Protein AF-A0A820J483-F1 (afdb_monomer)

Nearest PDB structures (foldseek):
  2rpr-assembly1_A  TM=7.570E-01  e=5.785E-04  Homo sapiens
  7b5h-assembly1_AJ  TM=1.946E-01  e=1.634E+00  Nostoc sp. PCC 7120 = FACHB-418
  3rbv-assembly1_A  TM=2.705E-01  e=2.724E+00  Actinomadura kijaniata
  7aef-assembly1_q  TM=1.538E-01  e=2.573E+00  Algoriphagus machipongonensis

Solvent-accessible surface area (backbone atoms only — not comparable to full-atom values): 9122 Å² total; per-residue (Å²): 136,84,74,84,78,79,80,74,64,75,46,84,49,62,44,99,83,69,43,66,29,39,35,46,82,43,30,53,26,29,79,69,49,79,52,96,63,32,38,35,26,30,39,67,46,29,82,83,46,68,35,65,24,32,38,37,38,38,72,92,44,93,59,69,47,78,41,74,55,72,82,65,56,81,66,55,60,68,48,58,62,54,49,52,50,54,51,50,54,51,53,54,55,54,53,66,68,72,55,93,74,82,85,82,81,64,88,76,86,71,88,75,79,87,82,84,88,79,92,76,83,90,69,89,73,84,87,80,91,87,82,88,74,82,78,81,83,88,126

Secondary structure (DSSP, 8-state):
---------EEEEE-TTS-EEEEETTEEEEEEEE-SSEEEEEETTTTTS----EEEEESSS--EEEES---SS---STHHHHHHHHHHHHHHHHHHHS-----------------------------------------

Sequence (139 aa):
MTSPTVILSVTLSKTSKNAPLLIYNGYSYTIDRRSETKISWKCKYSRKYFCHARLHKKLNYEFIKTVGEHENHIGNSRCEAIRKYYEQLKQKSEQNQTNPHSNSCGPTNMRWTFIVSIKFVFSFPCIIRNCEYLLLDYC

Structure (mmCIF, N/CA/C/O backbone):
data_AF-A0A820J483-F1
#
_entry.id   AF-A0A820J483-F1
#
loop_
_atom_site.group_PDB
_atom_site.id
_atom_site.type_symbol
_atom_site.label_atom_id
_atom_site.label_alt_id
_atom_site.label_comp_id
_atom_site.label_asym_id
_atom_site.label_entity_id
_atom_site.label_seq_id
_atom_site.pdbx_PDB_ins_code
_atom_site.Cartn_x
_atom_site.Cartn_y
_atom_site.Cartn_z
_atom_site.occupancy
_atom_site.B_iso_or_equiv
_atom_site.auth_seq_id
_atom_site.auth_comp_id
_atom_site.auth_asym_id
_atom_site.auth_atom_id
_atom_site.pdbx_PDB_model_num
ATOM 1 N N . MET A 1 1 ? -3.779 -34.320 -6.465 1.00 39.28 1 MET A N 1
ATOM 2 C CA . MET A 1 1 ? -2.608 -33.659 -5.848 1.00 39.28 1 MET A CA 1
ATOM 3 C C . MET A 1 1 ? -2.927 -32.180 -5.688 1.00 39.28 1 MET A C 1
ATOM 5 O O . MET A 1 1 ? -2.776 -31.418 -6.632 1.00 39.28 1 MET A O 1
ATOM 9 N N . THR A 1 2 ? -3.489 -31.781 -4.548 1.00 53.28 2 THR A N 1
ATOM 10 C CA . THR A 1 2 ? -3.813 -30.376 -4.266 1.00 53.28 2 THR A CA 1
ATOM 11 C C . THR A 1 2 ? -2.537 -29.663 -3.833 1.00 53.28 2 THR A C 1
ATOM 13 O O . THR A 1 2 ? -2.002 -29.956 -2.766 1.00 53.28 2 THR A O 1
ATOM 16 N N . SER A 1 3 ? -2.022 -28.782 -4.692 1.00 38.31 3 SER A N 1
ATOM 17 C CA . SER A 1 3 ? -0.880 -27.911 -4.390 1.00 38.31 3 SER A CA 1
ATOM 18 C C . SER A 1 3 ? -1.123 -27.164 -3.069 1.00 38.31 3 SER A C 1
ATOM 20 O O . SER A 1 3 ? -2.249 -26.694 -2.860 1.00 38.31 3 SER A O 1
ATOM 22 N N . PRO A 1 4 ? -0.133 -27.054 -2.161 1.00 54.09 4 PRO A N 1
ATOM 23 C CA . PRO A 1 4 ? -0.303 -26.300 -0.928 1.00 54.09 4 PRO A CA 1
ATOM 24 C C . PRO A 1 4 ? -0.650 -24.856 -1.291 1.00 54.09 4 PRO A C 1
ATOM 26 O O . PRO A 1 4 ? 0.146 -24.129 -1.883 1.00 54.09 4 PRO A O 1
ATOM 29 N N . THR A 1 5 ? -1.875 -24.449 -0.962 1.00 58.59 5 THR A N 1
ATOM 30 C CA . THR A 1 5 ? -2.302 -23.060 -1.109 1.00 58.59 5 THR A CA 1
ATOM 31 C C . THR A 1 5 ? -1.471 -22.250 -0.128 1.00 58.59 5 THR A C 1
ATOM 33 O O . THR A 1 5 ? -1.687 -22.319 1.079 1.00 58.59 5 THR A O 1
ATOM 36 N N . VAL A 1 6 ? -0.469 -21.534 -0.635 1.00 59.91 6 VAL A N 1
ATOM 37 C CA . VAL A 1 6 ? 0.328 -20.612 0.173 1.00 59.91 6 VAL A CA 1
ATOM 38 C C . VAL A 1 6 ? -0.632 -19.553 0.707 1.00 59.91 6 VAL A C 1
ATOM 40 O O . VAL A 1 6 ? -1.139 -18.724 -0.049 1.00 59.91 6 VAL A O 1
ATOM 43 N N . ILE A 1 7 ? -0.928 -19.609 2.005 1.00 61.12 7 ILE A N 1
ATOM 44 C CA . ILE A 1 7 ? -1.773 -18.617 2.668 1.00 61.12 7 ILE A CA 1
ATOM 45 C C . ILE A 1 7 ? -0.969 -17.318 2.720 1.00 61.12 7 ILE A C 1
ATOM 47 O O . ILE A 1 7 ? -0.072 -17.146 3.546 1.00 61.12 7 ILE A O 1
ATOM 51 N N . LEU A 1 8 ? -1.261 -16.409 1.793 1.00 72.81 8 LEU A N 1
ATOM 52 C CA . LEU A 1 8 ? -0.670 -15.078 1.775 1.00 72.81 8 LEU A CA 1
ATOM 53 C C . LEU A 1 8 ? -1.300 -14.253 2.900 1.00 72.81 8 LEU A C 1
ATOM 55 O O . LEU A 1 8 ? -2.471 -13.880 2.829 1.00 72.81 8 LEU A O 1
ATOM 59 N N . SER A 1 9 ? -0.522 -13.976 3.946 1.00 77.62 9 SER A N 1
ATOM 60 C CA . SER A 1 9 ? -0.978 -13.189 5.088 1.00 77.62 9 SER A CA 1
ATOM 61 C C . SER A 1 9 ? -1.064 -11.699 4.749 1.00 77.62 9 SER A C 1
ATOM 63 O O . SER A 1 9 ? -0.252 -11.134 4.008 1.00 77.62 9 SER A O 1
ATOM 65 N N . VAL A 1 10 ? -2.098 -11.062 5.293 1.00 85.69 10 VAL A N 1
ATOM 66 C CA . VAL A 1 10 ? -2.403 -9.645 5.099 1.00 85.69 10 VAL A CA 1
ATOM 67 C C . VAL A 1 10 ? -2.217 -8.944 6.432 1.00 85.69 10 VAL A C 1
ATOM 69 O O . VAL A 1 10 ? -2.927 -9.245 7.388 1.00 85.69 10 VAL A O 1
ATOM 72 N N . THR A 1 11 ? -1.313 -7.970 6.489 1.00 87.19 11 THR A N 1
ATOM 73 C CA . THR A 1 11 ? -1.053 -7.212 7.719 1.00 87.19 11 THR A CA 1
ATOM 74 C C . THR A 1 11 ? -1.418 -5.749 7.517 1.00 87.19 11 THR A C 1
ATOM 76 O O . THR A 1 11 ? -0.957 -5.100 6.579 1.00 87.19 11 THR A O 1
ATOM 79 N N . LEU A 1 12 ? -2.246 -5.208 8.410 1.00 87.62 12 LEU A N 1
ATOM 80 C CA . LEU A 1 12 ? -2.547 -3.779 8.465 1.00 87.62 12 LEU A CA 1
ATOM 81 C C . LEU A 1 12 ? -1.568 -3.092 9.421 1.00 87.62 12 LEU A C 1
ATOM 83 O O . LEU A 1 12 ? -1.456 -3.457 10.586 1.00 87.62 12 LEU A O 1
ATOM 87 N N . SER A 1 13 ? -0.868 -2.085 8.913 1.00 87.50 13 SER A N 1
ATOM 88 C CA . SER A 1 13 ? 0.124 -1.278 9.621 1.00 87.50 13 SER A CA 1
ATOM 89 C C . SER A 1 13 ? -0.204 0.212 9.444 1.00 87.50 13 SER A C 1
ATOM 91 O O . SER A 1 13 ? -1.151 0.600 8.748 1.00 87.50 13 SER A O 1
ATOM 93 N N . LYS A 1 14 ? 0.572 1.081 10.088 1.00 88.62 14 LYS A N 1
ATOM 94 C CA . LYS A 1 14 ? 0.489 2.536 9.930 1.00 88.62 14 LYS A CA 1
ATOM 95 C C . LYS A 1 14 ? 1.877 3.087 9.631 1.00 88.62 14 LYS A C 1
ATOM 97 O O . LYS A 1 14 ? 2.885 2.615 10.146 1.00 88.62 14 LYS A O 1
ATOM 102 N N . THR A 1 15 ? 1.934 4.101 8.779 1.00 83.88 15 THR A N 1
ATOM 103 C CA . THR A 1 15 ? 3.165 4.875 8.559 1.00 83.88 15 THR A CA 1
ATOM 104 C C . THR A 1 15 ? 3.472 5.761 9.770 1.00 83.88 15 THR A C 1
ATOM 106 O O . THR A 1 15 ? 2.594 6.005 10.593 1.00 83.88 15 THR A O 1
ATOM 109 N N . SER A 1 16 ? 4.682 6.326 9.847 1.00 81.44 16 SER A N 1
ATOM 110 C CA . SER A 1 16 ? 5.048 7.304 10.890 1.00 81.44 16 SER A CA 1
ATOM 111 C C . SER A 1 16 ? 4.148 8.543 10.927 1.00 81.44 16 SER A C 1
ATOM 113 O O . SER A 1 16 ? 4.032 9.187 11.960 1.00 81.44 16 SER A O 1
ATOM 115 N N . LYS A 1 17 ? 3.476 8.866 9.814 1.00 85.75 17 LYS A N 1
ATOM 116 C CA . LYS A 1 17 ? 2.486 9.950 9.722 1.00 85.75 17 LYS A CA 1
ATOM 117 C C . LYS A 1 17 ? 1.059 9.479 10.038 1.00 85.75 17 LYS A C 1
ATOM 119 O O . LYS A 1 17 ? 0.103 10.098 9.587 1.00 85.75 17 LYS A O 1
ATOM 124 N N . ASN A 1 18 ? 0.901 8.336 10.711 1.00 86.75 18 ASN A N 1
ATOM 125 C CA . ASN A 1 18 ? -0.378 7.674 11.004 1.00 86.75 18 ASN A CA 1
ATOM 126 C C . ASN A 1 18 ? -1.253 7.336 9.782 1.00 86.75 18 ASN A C 1
ATOM 128 O O . ASN A 1 18 ? -2.410 6.945 9.934 1.00 86.75 18 ASN A O 1
ATOM 132 N N . ALA A 1 19 ? -0.710 7.414 8.564 1.00 88.81 19 ALA A N 1
ATOM 133 C CA . ALA A 1 19 ? -1.440 7.018 7.366 1.00 88.81 19 ALA A CA 1
ATOM 134 C C . ALA A 1 19 ? -1.542 5.481 7.278 1.00 88.81 19 ALA A C 1
ATOM 136 O O . ALA A 1 19 ? -0.554 4.802 7.583 1.00 88.81 19 ALA A O 1
ATOM 137 N N . PRO A 1 20 ? -2.687 4.927 6.838 1.00 91.19 20 PRO A N 1
ATOM 138 C CA . PRO A 1 20 ? -2.902 3.485 6.744 1.00 91.19 20 PRO A CA 1
ATOM 139 C C . PRO A 1 20 ? -1.961 2.832 5.725 1.00 91.19 20 PRO A C 1
ATOM 141 O O . PRO A 1 20 ? -1.778 3.340 4.614 1.00 91.19 20 PRO A O 1
ATOM 144 N N . LEU A 1 21 ? -1.401 1.686 6.104 1.00 91.44 21 LEU A N 1
ATOM 145 C CA . LEU A 1 21 ? -0.469 0.896 5.307 1.00 91.44 21 LEU A CA 1
ATOM 146 C C . LEU A 1 21 ? -0.940 -0.561 5.275 1.00 91.44 21 LEU A C 1
ATOM 148 O O . LEU A 1 21 ? -1.241 -1.142 6.312 1.00 91.44 21 LEU A O 1
ATOM 152 N N . LEU A 1 22 ? -0.996 -1.158 4.091 1.00 90.38 22 LEU A N 1
ATOM 153 C CA . LEU A 1 22 ? -1.332 -2.569 3.915 1.00 90.38 22 LEU A CA 1
ATOM 154 C C . LEU A 1 22 ? -0.083 -3.325 3.473 1.00 90.38 22 LEU A C 1
ATOM 156 O O . LEU A 1 22 ? 0.566 -2.916 2.513 1.00 90.38 22 LEU A O 1
ATOM 160 N N . ILE A 1 23 ? 0.247 -4.418 4.147 1.00 88.81 23 ILE A N 1
ATOM 161 C CA . ILE A 1 23 ? 1.345 -5.306 3.776 1.00 88.81 23 ILE A CA 1
ATOM 162 C C . ILE A 1 23 ? 0.741 -6.592 3.229 1.00 88.81 23 ILE A C 1
ATOM 164 O O . ILE A 1 23 ? -0.050 -7.247 3.907 1.00 88.81 23 ILE A O 1
ATOM 168 N N . TYR A 1 24 ? 1.110 -6.934 2.000 1.00 87.38 24 TYR A N 1
ATOM 169 C CA . TYR A 1 24 ? 0.656 -8.144 1.329 1.00 87.38 24 TYR A CA 1
ATOM 170 C C . TYR A 1 24 ? 1.770 -8.691 0.444 1.00 87.38 24 TYR A C 1
ATOM 172 O O . TYR A 1 24 ? 2.385 -7.937 -0.313 1.00 87.38 24 TYR A O 1
ATOM 180 N N . ASN A 1 25 ? 2.045 -9.992 0.558 1.00 85.12 25 ASN A N 1
ATOM 181 C CA . ASN A 1 25 ? 3.093 -10.681 -0.200 1.00 85.12 25 ASN A CA 1
ATOM 182 C C . ASN A 1 25 ? 4.480 -9.994 -0.120 1.00 85.12 25 ASN A C 1
ATOM 184 O O . ASN A 1 25 ? 5.200 -9.890 -1.105 1.00 85.12 25 ASN A O 1
ATOM 188 N N . GLY A 1 26 ? 4.831 -9.429 1.041 1.00 84.06 26 GLY A N 1
ATOM 189 C CA . GLY A 1 26 ? 6.102 -8.713 1.233 1.00 84.06 26 GLY A CA 1
ATOM 190 C C . GLY A 1 26 ? 6.161 -7.295 0.645 1.00 84.06 26 GLY A C 1
ATOM 191 O O . GLY A 1 26 ? 7.182 -6.620 0.776 1.00 84.06 26 GLY A O 1
ATOM 192 N N . TYR A 1 27 ? 5.077 -6.800 0.049 1.00 88.44 27 TYR A N 1
ATOM 193 C CA . TYR A 1 27 ? 4.980 -5.447 -0.494 1.00 88.44 27 TYR A CA 1
ATOM 194 C C . TYR A 1 27 ? 4.096 -4.563 0.379 1.00 88.44 27 TYR A C 1
ATOM 196 O O . TYR A 1 27 ? 3.099 -5.012 0.943 1.00 88.44 27 TYR A O 1
ATOM 204 N N . SER A 1 28 ? 4.450 -3.281 0.472 1.00 89.69 28 SER A N 1
ATOM 205 C CA . SER A 1 28 ? 3.649 -2.287 1.185 1.00 89.69 28 SER A CA 1
ATOM 206 C C . SER A 1 28 ? 2.828 -1.443 0.217 1.00 89.69 28 SER A C 1
ATOM 208 O O . SER A 1 28 ? 3.345 -0.905 -0.768 1.00 89.69 28 SER A O 1
ATOM 210 N N . TYR A 1 29 ? 1.563 -1.247 0.559 1.00 91.81 29 TYR A N 1
ATOM 211 C CA . TYR A 1 29 ? 0.596 -0.495 -0.217 1.00 91.81 29 TYR A CA 1
ATOM 212 C C . TYR A 1 29 ? -0.020 0.626 0.619 1.00 91.81 29 TYR A C 1
ATOM 214 O O . TYR A 1 29 ? -0.258 0.479 1.817 1.00 91.81 29 TYR A O 1
ATOM 222 N N . THR A 1 30 ? -0.303 1.752 -0.025 1.00 93.25 30 THR A N 1
ATOM 223 C CA . THR A 1 30 ? -1.022 2.894 0.545 1.00 93.25 30 THR A CA 1
ATOM 224 C C . THR A 1 30 ? -2.365 3.061 -0.151 1.00 93.25 30 THR A C 1
ATOM 226 O O . THR A 1 30 ? -2.571 2.568 -1.259 1.00 93.25 30 THR A O 1
ATOM 229 N N . ILE A 1 31 ? -3.312 3.734 0.498 1.00 94.38 31 ILE A N 1
ATOM 230 C CA . ILE A 1 31 ? -4.641 3.942 -0.083 1.00 94.38 31 ILE A CA 1
ATOM 231 C C . ILE A 1 31 ? -4.531 4.868 -1.293 1.00 94.38 31 ILE A C 1
ATOM 233 O O . ILE A 1 31 ? -3.916 5.933 -1.224 1.00 94.38 31 ILE A O 1
ATOM 237 N N . ASP 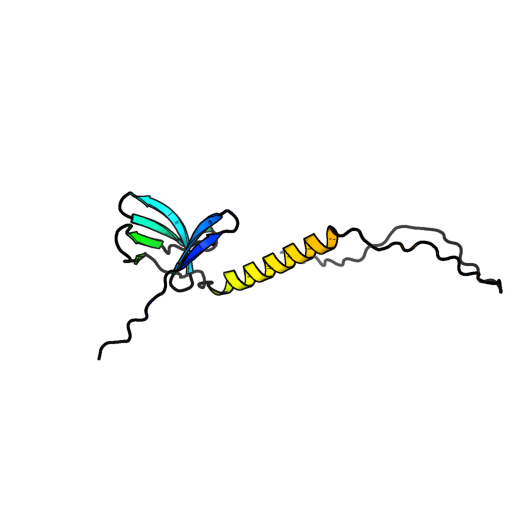A 1 32 ? -5.135 4.446 -2.398 1.00 94.38 32 ASP A N 1
ATOM 238 C CA . ASP A 1 32 ? -5.276 5.259 -3.599 1.00 94.38 32 ASP A CA 1
ATOM 239 C C . ASP A 1 32 ? -6.675 5.862 -3.685 1.00 94.38 32 ASP A C 1
ATOM 241 O O . ASP A 1 32 ? -6.826 7.077 -3.773 1.00 94.38 32 ASP A O 1
ATOM 245 N N . ARG A 1 33 ? -7.707 5.013 -3.609 1.00 93.12 33 ARG A N 1
ATOM 246 C CA . ARG A 1 33 ? -9.116 5.424 -3.666 1.00 93.12 33 ARG A CA 1
ATOM 247 C C . ARG A 1 33 ? -9.951 4.576 -2.718 1.00 93.12 33 ARG A C 1
ATOM 249 O O . ARG A 1 33 ? -9.718 3.373 -2.591 1.00 93.12 33 ARG A O 1
ATOM 256 N N . ARG A 1 34 ? -10.944 5.190 -2.082 1.00 93.50 34 ARG A N 1
ATOM 257 C CA . ARG A 1 34 ? -11.976 4.489 -1.312 1.00 93.50 34 ARG A CA 1
ATOM 258 C C . ARG A 1 34 ? -13.297 4.610 -2.056 1.00 93.50 34 ARG A C 1
ATOM 260 O O . ARG A 1 34 ? -13.679 5.705 -2.449 1.00 93.50 34 ARG A O 1
ATOM 267 N N . SER A 1 35 ? -13.955 3.482 -2.250 1.00 91.00 35 SER A N 1
ATOM 268 C CA . SER A 1 35 ? -15.333 3.392 -2.712 1.00 91.00 35 SER A CA 1
ATOM 269 C C . SER A 1 35 ? -16.150 2.713 -1.617 1.00 91.00 35 SER A C 1
ATOM 271 O O . SER A 1 35 ? -15.585 2.069 -0.735 1.00 91.00 35 SER A O 1
ATOM 273 N N . GLU A 1 36 ? -17.471 2.813 -1.697 1.00 89.62 36 GLU A N 1
ATOM 274 C CA . GLU A 1 36 ? -18.381 2.201 -0.722 1.00 89.62 36 GLU A CA 1
ATOM 275 C C . GLU A 1 36 ? -18.208 0.674 -0.635 1.00 89.62 36 GLU A C 1
ATOM 277 O O . GLU A 1 36 ? -18.244 0.084 0.438 1.00 89.62 36 GLU A O 1
ATOM 282 N N . THR A 1 37 ? -17.906 0.032 -1.766 1.00 89.94 37 THR A N 1
ATOM 283 C CA . THR A 1 37 ? -17.806 -1.433 -1.869 1.00 89.94 37 THR A CA 1
ATOM 284 C C . THR A 1 37 ? -16.379 -1.979 -1.771 1.00 89.94 37 THR A C 1
ATOM 286 O O . THR A 1 37 ? -16.172 -3.168 -1.497 1.00 89.94 37 THR A O 1
ATOM 289 N N . LYS A 1 38 ? -15.362 -1.146 -2.028 1.00 91.94 38 LYS A N 1
ATOM 290 C CA . LYS A 1 38 ? -13.959 -1.578 -2.104 1.00 91.94 38 LYS A CA 1
ATOM 291 C C . LYS A 1 38 ? -12.979 -0.449 -1.816 1.00 91.94 38 LYS A C 1
ATOM 293 O O . LYS A 1 38 ? -13.217 0.711 -2.140 1.00 91.94 38 LYS A O 1
ATOM 298 N N . ILE A 1 39 ? -11.809 -0.820 -1.311 1.00 93.69 39 ILE A N 1
ATOM 299 C CA . ILE A 1 39 ? -10.662 0.074 -1.167 1.00 93.69 39 ILE A CA 1
ATOM 300 C C . ILE A 1 39 ? -9.605 -0.329 -2.192 1.00 93.69 39 ILE A C 1
ATOM 302 O O . ILE A 1 39 ? -9.171 -1.483 -2.244 1.00 93.69 39 ILE A O 1
ATOM 306 N N . SER A 1 40 ? -9.198 0.637 -3.011 1.00 94.44 40 SER A N 1
ATOM 307 C CA . SER A 1 40 ? -8.087 0.513 -3.945 1.00 94.44 40 SER A CA 1
ATOM 308 C C . SER A 1 40 ? -6.806 0.998 -3.284 1.00 94.44 40 SER A C 1
ATOM 310 O O . SER A 1 40 ? -6.720 2.137 -2.819 1.00 94.44 40 SER A O 1
ATOM 312 N N . TRP A 1 41 ? -5.806 0.134 -3.275 1.00 94.69 41 TRP A N 1
ATOM 313 C CA . TRP A 1 41 ? -4.486 0.364 -2.726 1.00 94.69 41 TRP A CA 1
ATOM 314 C C . TRP A 1 41 ? -3.466 0.401 -3.861 1.00 94.69 41 TRP A C 1
ATOM 316 O O . TRP A 1 41 ? -3.533 -0.383 -4.808 1.00 94.69 41 TRP A O 1
ATOM 326 N N . LYS A 1 42 ? -2.500 1.305 -3.760 1.00 94.62 42 LYS A N 1
ATOM 327 C CA . LYS A 1 42 ? -1.362 1.407 -4.672 1.00 94.62 42 LYS A CA 1
ATOM 328 C C . LYS A 1 42 ? -0.078 1.036 -3.976 1.00 94.62 42 LYS A C 1
ATOM 330 O O . LYS A 1 42 ? 0.066 1.278 -2.780 1.00 94.62 42 LYS A O 1
ATOM 335 N N . CYS A 1 43 ? 0.877 0.494 -4.722 1.00 93.19 43 CYS A N 1
ATOM 336 C CA . CYS A 1 43 ? 2.202 0.274 -4.171 1.00 93.19 43 CYS A CA 1
ATOM 337 C C . CYS A 1 43 ? 2.780 1.587 -3.613 1.00 93.19 43 CYS A C 1
ATOM 339 O O . CYS A 1 43 ? 2.726 2.636 -4.266 1.00 93.19 43 CYS A O 1
ATOM 341 N N . LYS A 1 44 ? 3.392 1.523 -2.424 1.00 90.44 44 LYS A N 1
ATOM 342 C CA . LYS A 1 44 ? 4.105 2.652 -1.800 1.00 90.44 44 LYS A CA 1
ATOM 343 C C . LYS A 1 44 ? 5.161 3.258 -2.734 1.00 90.44 44 LYS A C 1
ATOM 345 O O . LYS A 1 44 ? 5.420 4.458 -2.690 1.00 90.44 44 LYS A O 1
ATOM 350 N N . TYR A 1 45 ? 5.740 2.429 -3.594 1.00 90.44 45 TYR A N 1
ATOM 351 C CA . TYR A 1 45 ? 6.797 2.774 -4.536 1.00 90.44 45 TYR A CA 1
ATOM 352 C C . TYR A 1 45 ? 6.294 3.242 -5.906 1.00 90.44 45 TYR A C 1
ATOM 354 O O . TYR A 1 45 ? 7.109 3.522 -6.781 1.00 90.44 45 TYR A O 1
ATOM 362 N N . SER A 1 46 ? 4.979 3.421 -6.082 1.00 91.06 46 SER A N 1
ATOM 363 C CA . SER A 1 46 ? 4.381 3.798 -7.370 1.00 91.06 46 SER A CA 1
ATOM 364 C C . SER A 1 46 ? 4.953 5.088 -7.968 1.00 91.06 46 SER A C 1
ATOM 366 O O . SER A 1 46 ? 5.098 5.168 -9.177 1.00 91.06 46 SER A O 1
ATOM 368 N N . ARG A 1 47 ? 5.331 6.075 -7.142 1.00 89.38 47 ARG A N 1
ATOM 369 C CA . ARG A 1 47 ? 5.963 7.320 -7.625 1.00 89.38 47 ARG A CA 1
ATOM 370 C C . ARG A 1 47 ? 7.481 7.232 -7.773 1.00 89.38 47 ARG A C 1
ATOM 372 O O . ARG A 1 47 ? 8.034 7.897 -8.630 1.00 89.38 47 ARG A O 1
ATOM 379 N N . LYS A 1 48 ? 8.152 6.464 -6.908 1.00 87.62 48 LYS A N 1
ATOM 380 C CA . LYS A 1 48 ? 9.623 6.416 -6.850 1.00 87.62 48 LYS A CA 1
ATOM 381 C C . LYS A 1 48 ? 10.215 5.477 -7.905 1.00 87.62 48 LYS A C 1
ATOM 383 O O . LYS A 1 48 ? 11.269 5.771 -8.442 1.00 87.62 48 LYS A O 1
ATOM 388 N N . TYR A 1 49 ? 9.537 4.363 -8.169 1.00 88.94 49 TYR A N 1
ATOM 389 C CA . TYR A 1 49 ? 9.986 3.308 -9.084 1.00 88.94 49 TYR A CA 1
ATOM 390 C C . TYR A 1 49 ? 8.981 3.066 -10.218 1.00 88.94 49 TYR A C 1
ATOM 392 O O . TYR A 1 49 ? 8.966 1.990 -10.803 1.00 88.94 49 TYR A O 1
ATOM 400 N N . PHE A 1 50 ? 8.070 4.019 -10.461 1.00 89.75 50 PHE A N 1
ATOM 401 C CA . PHE A 1 50 ? 7.004 3.902 -11.466 1.00 89.75 50 PHE A CA 1
ATOM 402 C C . PHE A 1 50 ? 6.219 2.582 -11.383 1.00 89.75 50 PHE A C 1
ATOM 404 O O . PHE A 1 50 ? 5.763 2.035 -12.376 1.00 89.75 50 PHE A O 1
ATOM 411 N N . CYS A 1 51 ? 6.060 2.037 -10.173 1.00 91.19 51 CYS A N 1
ATOM 412 C CA . CYS A 1 51 ? 5.387 0.758 -10.002 1.00 91.19 51 CYS A CA 1
ATOM 413 C C . CYS A 1 51 ? 3.876 0.888 -10.239 1.00 91.19 51 CYS A C 1
ATOM 415 O O . CYS A 1 51 ? 3.184 1.696 -9.594 1.00 91.19 51 CYS A O 1
ATOM 417 N N . HIS A 1 52 ? 3.360 0.030 -11.116 1.00 91.81 52 HIS A N 1
ATOM 418 C CA . HIS A 1 52 ? 1.949 -0.024 -11.485 1.00 91.81 52 HIS A CA 1
ATOM 419 C C . HIS A 1 52 ? 1.134 -1.024 -10.661 1.00 91.81 52 HIS A C 1
ATOM 421 O O . HIS A 1 52 ? -0.087 -1.029 -10.782 1.00 91.81 52 HIS A O 1
ATOM 427 N N . ALA A 1 53 ? 1.761 -1.789 -9.762 1.00 93.44 53 ALA A N 1
ATOM 428 C CA . ALA A 1 53 ? 1.053 -2.725 -8.900 1.00 93.44 53 ALA A CA 1
ATOM 429 C C . ALA A 1 53 ? -0.023 -2.026 -8.046 1.00 93.44 53 ALA A C 1
ATOM 431 O O . ALA A 1 53 ? 0.196 -0.976 -7.406 1.00 93.44 53 ALA A O 1
ATOM 432 N N . ARG A 1 54 ? -1.209 -2.629 -8.045 1.00 94.00 54 ARG A N 1
ATOM 433 C CA . ARG A 1 54 ? -2.418 -2.217 -7.333 1.00 94.00 54 ARG A CA 1
ATOM 434 C C . ARG A 1 54 ? -3.046 -3.416 -6.638 1.00 94.00 54 ARG A C 1
ATOM 436 O O . ARG A 1 54 ? -2.898 -4.562 -7.053 1.00 94.00 54 ARG A O 1
ATOM 443 N N . LEU A 1 55 ? -3.778 -3.126 -5.573 1.00 92.94 55 LEU A N 1
ATOM 444 C CA . LEU A 1 55 ? -4.464 -4.122 -4.773 1.00 92.94 55 LEU A CA 1
ATOM 445 C C . LEU A 1 55 ? -5.864 -3.622 -4.431 1.00 92.94 55 LEU A C 1
ATOM 447 O O . LEU A 1 55 ? -6.040 -2.509 -3.946 1.00 92.94 55 LEU A O 1
ATOM 451 N N . HIS A 1 56 ? -6.878 -4.438 -4.681 1.00 92.56 56 HIS A N 1
ATOM 452 C CA . HIS A 1 56 ? -8.260 -4.123 -4.353 1.00 92.56 56 HIS A CA 1
ATOM 453 C C . HIS A 1 56 ? -8.735 -5.038 -3.236 1.00 92.56 56 HIS A C 1
ATOM 455 O O . HIS A 1 56 ? -8.830 -6.251 -3.422 1.00 92.56 56 HIS A O 1
ATOM 461 N N . LYS A 1 57 ? -9.061 -4.441 -2.089 1.00 90.00 57 LYS A N 1
ATOM 462 C CA . LYS A 1 57 ? -9.685 -5.133 -0.962 1.00 90.00 57 LYS A CA 1
ATOM 463 C C . LYS A 1 57 ? -11.171 -4.786 -0.953 1.00 90.00 57 LYS A C 1
ATOM 465 O O . LYS A 1 57 ? -11.514 -3.604 -0.866 1.00 90.00 57 LYS A O 1
ATOM 470 N N . LYS A 1 58 ? -12.052 -5.780 -1.068 1.00 89.50 58 LYS A N 1
ATOM 471 C CA . LYS A 1 58 ? -13.495 -5.559 -0.870 1.00 89.50 58 LYS A CA 1
ATOM 472 C C . LYS A 1 58 ? -13.763 -5.290 0.614 1.00 89.50 58 LYS A C 1
ATOM 474 O O . LYS A 1 58 ? -13.067 -5.829 1.465 1.00 89.50 58 LYS A O 1
ATOM 479 N N . LEU A 1 59 ? -14.735 -4.435 0.932 1.00 83.62 59 LEU A N 1
ATOM 480 C CA . LEU A 1 59 ? -15.027 -4.109 2.336 1.00 83.62 59 LEU A CA 1
ATOM 481 C C . LEU A 1 59 ? -15.685 -5.292 3.069 1.00 83.62 59 LEU A C 1
ATOM 483 O O . LEU A 1 59 ? -15.356 -5.560 4.217 1.00 83.62 59 LEU A O 1
ATOM 487 N N . ASN A 1 60 ? -16.534 -6.035 2.351 1.00 79.75 60 ASN A N 1
ATOM 488 C CA . ASN A 1 60 ? -17.369 -7.111 2.898 1.00 79.75 60 ASN A CA 1
ATOM 489 C C . ASN A 1 60 ? -16.747 -8.513 2.759 1.00 79.75 60 ASN A C 1
ATOM 491 O O . ASN A 1 60 ? -17.360 -9.493 3.164 1.00 79.75 60 ASN A O 1
ATOM 495 N N . TYR A 1 61 ? -15.562 -8.627 2.150 1.00 71.00 61 TYR A N 1
ATOM 496 C CA . TYR A 1 61 ? -14.897 -9.909 1.908 1.00 71.00 61 TYR A CA 1
ATOM 497 C C . TYR A 1 61 ? -13.398 -9.781 2.169 1.00 71.00 61 TYR A C 1
ATOM 499 O O . TYR A 1 61 ? -12.791 -8.767 1.829 1.00 71.00 61 TYR A O 1
ATOM 507 N N . GLU A 1 62 ? -12.773 -10.846 2.666 1.00 72.00 62 GLU A N 1
ATOM 508 C CA . GLU A 1 62 ? -11.309 -10.921 2.788 1.00 72.00 62 GLU A CA 1
ATOM 509 C C . GLU A 1 62 ? -10.596 -11.053 1.436 1.00 72.00 62 GLU A C 1
ATOM 511 O O . GLU A 1 62 ? -9.372 -10.982 1.362 1.00 72.00 62 GLU A O 1
ATOM 516 N N . PHE A 1 63 ? -11.353 -11.203 0.345 1.00 77.56 63 PHE A N 1
ATOM 517 C CA . PHE A 1 63 ? -10.788 -11.377 -0.981 1.00 77.56 63 PHE A CA 1
ATOM 518 C C . PHE A 1 63 ? -10.004 -10.144 -1.437 1.00 77.5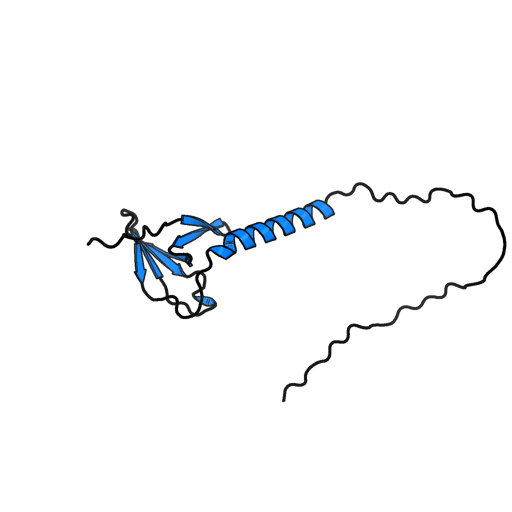6 63 PHE A C 1
ATOM 520 O O . PHE A 1 63 ? -10.523 -9.022 -1.528 1.00 77.56 63 PHE A O 1
ATOM 527 N N . ILE A 1 64 ? -8.752 -10.399 -1.797 1.00 84.88 64 ILE A N 1
ATOM 528 C CA . ILE A 1 64 ? -7.822 -9.420 -2.325 1.00 84.88 64 ILE A CA 1
ATOM 529 C C . ILE A 1 64 ? -7.574 -9.729 -3.794 1.00 84.88 64 ILE A C 1
ATOM 531 O O . ILE A 1 64 ? -7.123 -10.815 -4.145 1.00 84.88 64 ILE A O 1
ATOM 535 N N . LYS A 1 65 ? -7.829 -8.743 -4.653 1.00 87.25 65 LYS A N 1
ATOM 536 C CA . LYS A 1 65 ? -7.442 -8.801 -6.063 1.00 87.25 65 LYS A CA 1
ATOM 537 C C . LYS A 1 65 ? -6.173 -7.985 -6.272 1.00 87.25 65 LYS A C 1
ATOM 539 O O . LYS A 1 65 ? -6.192 -6.776 -6.044 1.00 87.25 65 LYS A O 1
ATOM 544 N N . THR A 1 66 ? -5.106 -8.616 -6.737 1.00 89.50 66 THR A N 1
ATOM 545 C CA . THR A 1 66 ? -3.910 -7.929 -7.237 1.00 89.50 66 THR A CA 1
ATOM 546 C C . THR A 1 66 ? -4.099 -7.547 -8.704 1.00 89.50 66 THR A C 1
ATOM 548 O O . THR A 1 66 ? -4.788 -8.232 -9.460 1.00 89.50 66 THR A O 1
ATOM 551 N N . VAL A 1 67 ? -3.550 -6.402 -9.098 1.00 90.31 67 VAL A N 1
ATOM 552 C CA . VAL A 1 67 ? -3.573 -5.896 -10.475 1.00 90.31 67 VAL A CA 1
ATOM 553 C C . VAL A 1 67 ? -2.199 -5.321 -10.793 1.00 90.31 67 VAL A C 1
ATOM 555 O O . VAL A 1 67 ? -1.716 -4.459 -10.059 1.00 90.31 67 VAL A O 1
ATOM 558 N N . GLY A 1 68 ? -1.602 -5.762 -11.898 1.00 87.62 68 GLY A N 1
ATOM 559 C CA . GLY A 1 68 ? -0.252 -5.368 -12.301 1.00 87.62 68 GLY A CA 1
ATOM 560 C C . GLY A 1 68 ? 0.848 -6.037 -11.476 1.00 87.62 68 GLY A C 1
ATOM 561 O O . GLY A 1 68 ? 0.585 -6.677 -10.456 1.00 87.62 68 GLY A O 1
ATOM 562 N N . GLU A 1 69 ? 2.086 -5.860 -11.930 1.00 86.94 69 GLU A N 1
ATOM 563 C CA . GLU A 1 69 ? 3.259 -6.545 -11.387 1.00 86.94 69 GLU A CA 1
ATOM 564 C C . GLU A 1 69 ? 4.273 -5.581 -10.756 1.00 86.94 69 GLU A C 1
ATOM 566 O O . GLU A 1 69 ? 4.271 -4.363 -10.978 1.00 86.94 69 GLU A O 1
ATOM 571 N N . HIS A 1 70 ? 5.135 -6.140 -9.906 1.00 86.44 70 HIS A N 1
ATOM 572 C CA . HIS A 1 70 ? 6.249 -5.438 -9.272 1.00 86.44 70 HIS A CA 1
ATOM 573 C C . HIS A 1 70 ? 7.531 -5.620 -10.094 1.00 86.44 70 HIS A C 1
ATOM 575 O O . HIS A 1 70 ? 8.462 -6.283 -9.657 1.00 86.44 70 HIS A O 1
ATOM 581 N N . GLU A 1 71 ? 7.579 -5.029 -11.287 1.00 79.25 71 GLU A N 1
ATOM 582 C CA . GLU A 1 71 ? 8.710 -5.199 -12.219 1.00 79.25 71 GLU A CA 1
ATOM 583 C C . GLU A 1 71 ? 9.951 -4.388 -11.801 1.00 79.25 71 GLU A C 1
ATOM 585 O O . GLU A 1 71 ? 11.079 -4.860 -11.890 1.00 79.25 71 GLU A O 1
ATOM 590 N N . ASN A 1 72 ? 9.746 -3.178 -11.266 1.00 81.62 72 ASN A N 1
ATOM 591 C CA . ASN A 1 72 ? 10.819 -2.187 -11.087 1.00 81.62 72 ASN A CA 1
ATOM 592 C C . ASN A 1 72 ? 11.286 -1.999 -9.636 1.00 81.62 72 ASN A C 1
ATOM 594 O O . ASN A 1 72 ? 11.973 -1.025 -9.323 1.00 81.62 72 ASN A O 1
ATOM 598 N N . HIS A 1 73 ? 10.884 -2.883 -8.718 1.00 83.69 73 HIS A N 1
ATOM 599 C CA . HIS A 1 73 ? 11.436 -2.911 -7.363 1.00 83.69 73 HIS A CA 1
ATOM 600 C C . HIS A 1 73 ? 11.131 -4.222 -6.637 1.00 83.69 73 HIS A C 1
ATOM 602 O O . HIS A 1 73 ? 10.083 -4.838 -6.813 1.00 83.69 73 HIS A O 1
ATOM 608 N N . ILE A 1 74 ? 12.008 -4.571 -5.701 1.00 81.50 74 ILE A N 1
ATOM 609 C CA . ILE A 1 74 ? 11.817 -5.717 -4.814 1.00 81.50 74 ILE A CA 1
ATOM 610 C C . ILE A 1 74 ? 10.865 -5.337 -3.668 1.00 81.50 74 ILE A C 1
ATOM 612 O O . ILE A 1 74 ? 10.821 -4.185 -3.208 1.00 81.50 74 ILE A O 1
ATOM 616 N N . GLY A 1 75 ? 10.064 -6.305 -3.221 1.00 72.31 75 GLY A N 1
ATOM 617 C CA . GLY A 1 75 ? 9.208 -6.178 -2.045 1.00 72.31 75 GLY A CA 1
ATOM 618 C C . GLY A 1 75 ? 10.040 -6.016 -0.790 1.00 72.31 75 GLY A C 1
ATOM 619 O O . GLY A 1 75 ? 11.078 -6.650 -0.630 1.00 72.31 75 GLY A O 1
ATOM 620 N N . ASN A 1 76 ? 9.617 -5.127 0.102 1.00 66.69 76 ASN A N 1
ATOM 621 C CA . ASN A 1 76 ? 10.405 -4.808 1.27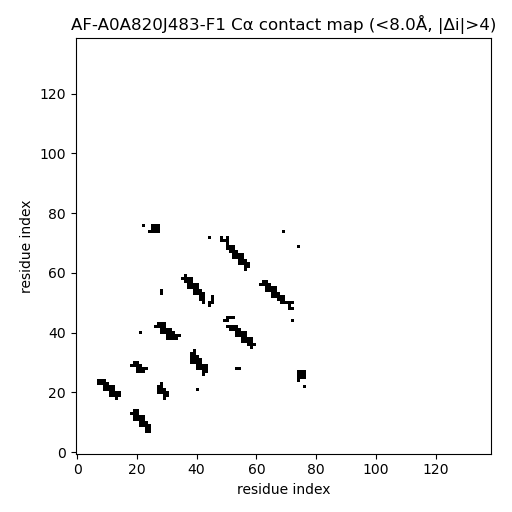8 1.00 66.69 76 ASN A CA 1
ATOM 622 C C . ASN A 1 76 ? 9.609 -4.964 2.571 1.00 66.69 76 ASN A C 1
ATOM 624 O O . ASN A 1 76 ? 9.309 -3.989 3.259 1.00 66.69 76 ASN A O 1
ATOM 628 N N . SER A 1 77 ? 9.319 -6.214 2.928 1.00 58.25 77 SER A N 1
ATOM 629 C CA . SER A 1 77 ? 8.911 -6.595 4.285 1.00 58.25 77 SER A CA 1
ATOM 630 C C . SER A 1 77 ? 10.052 -6.419 5.301 1.00 58.25 77 SER A C 1
ATOM 632 O O . SER A 1 77 ? 9.792 -6.160 6.473 1.00 58.25 77 SER A O 1
ATOM 634 N N . ARG A 1 78 ? 11.322 -6.465 4.863 1.00 53.69 78 ARG A N 1
ATOM 635 C CA . ARG A 1 78 ? 12.517 -6.262 5.712 1.00 53.69 78 ARG A CA 1
ATOM 636 C C . ARG A 1 78 ? 12.735 -4.814 6.180 1.00 53.69 78 ARG A C 1
ATOM 638 O O . ARG A 1 78 ? 13.433 -4.595 7.167 1.00 53.69 78 ARG A O 1
ATOM 645 N N . CYS A 1 79 ? 12.116 -3.821 5.546 1.00 57.78 79 CYS A N 1
ATOM 646 C CA . CYS A 1 79 ? 12.342 -2.417 5.886 1.00 57.78 79 CYS A CA 1
ATOM 647 C C . CYS A 1 79 ? 11.591 -1.942 7.121 1.00 57.78 79 CYS A C 1
ATOM 649 O O . CYS A 1 79 ? 12.011 -0.945 7.692 1.00 57.78 79 CYS A O 1
ATOM 651 N N . GLU A 1 80 ? 10.512 -2.590 7.567 1.00 61.19 80 GLU A N 1
ATOM 652 C CA . GLU A 1 80 ? 9.850 -2.133 8.796 1.00 61.19 80 GLU A CA 1
ATOM 653 C C . GLU A 1 80 ? 10.714 -2.381 10.030 1.00 61.19 80 GLU A C 1
ATOM 655 O O . GLU A 1 80 ? 10.838 -1.482 10.854 1.00 61.19 80 GLU A O 1
ATOM 660 N N . ALA A 1 81 ? 11.349 -3.551 10.143 1.00 64.00 81 ALA A N 1
ATOM 661 C CA . ALA A 1 81 ? 12.253 -3.856 11.251 1.00 64.00 81 ALA A CA 1
ATOM 662 C C . ALA A 1 81 ? 13.481 -2.934 11.243 1.00 64.00 81 ALA A C 1
ATOM 664 O O . ALA A 1 81 ? 13.807 -2.338 12.264 1.00 64.00 81 ALA A O 1
ATOM 665 N N . ILE A 1 82 ? 14.098 -2.741 10.072 1.00 71.75 82 ILE A N 1
ATOM 666 C CA . ILE A 1 82 ? 15.239 -1.831 9.897 1.00 71.75 82 ILE A CA 1
ATOM 667 C C . ILE A 1 82 ? 14.830 -0.380 10.201 1.00 71.75 82 ILE A C 1
ATOM 669 O O . ILE A 1 82 ? 15.526 0.323 10.926 1.00 71.75 82 ILE A O 1
ATOM 673 N N . ARG A 1 83 ? 13.665 0.070 9.722 1.00 71.44 83 ARG A N 1
ATOM 674 C CA . ARG A 1 83 ? 13.115 1.401 10.023 1.00 71.44 83 ARG A CA 1
ATOM 675 C C . ARG A 1 83 ? 12.853 1.576 11.516 1.00 71.44 83 ARG A C 1
ATOM 677 O O . ARG A 1 83 ? 13.258 2.594 12.059 1.00 71.44 83 ARG A O 1
ATOM 684 N N . LYS A 1 84 ? 12.221 0.595 12.171 1.00 78.31 84 LYS A N 1
ATOM 685 C CA . LYS A 1 84 ? 11.987 0.597 13.625 1.00 78.31 84 LYS A CA 1
ATOM 686 C C . LYS A 1 84 ? 13.309 0.669 14.389 1.00 78.31 84 LYS A C 1
ATOM 688 O O . LYS A 1 84 ? 13.416 1.441 15.331 1.00 78.31 84 LYS A O 1
ATOM 693 N N . TYR A 1 85 ? 14.319 -0.081 13.955 1.00 83.81 85 TYR A N 1
ATOM 694 C CA . TYR A 1 85 ? 15.656 -0.043 14.540 1.00 83.81 85 TYR A CA 1
ATOM 695 C C . TYR A 1 85 ? 16.304 1.346 14.407 1.00 83.81 85 TYR A C 1
ATOM 697 O O . TYR A 1 85 ? 16.737 1.915 15.405 1.00 83.81 85 TYR A O 1
ATOM 705 N N . TY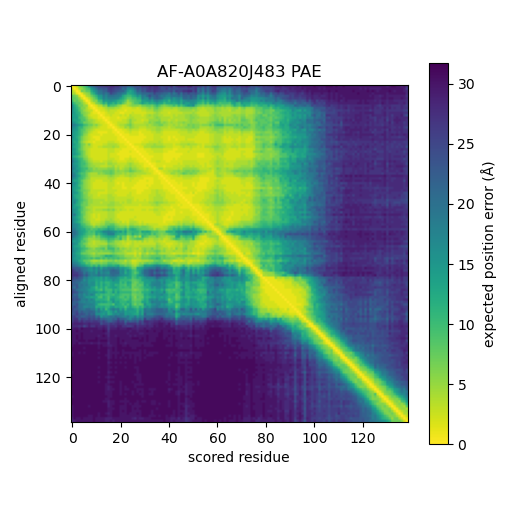R A 1 86 ? 16.294 1.957 13.217 1.00 81.81 86 TYR A N 1
ATOM 706 C CA . TYR A 1 86 ? 16.799 3.326 13.038 1.00 81.81 86 TYR A CA 1
ATOM 707 C C . TYR A 1 86 ? 15.994 4.374 13.824 1.00 81.81 86 TYR A C 1
ATOM 709 O O . TYR A 1 86 ? 16.579 5.316 14.355 1.00 81.81 86 TYR A O 1
ATOM 717 N N . GLU A 1 87 ? 14.671 4.218 13.940 1.00 84.06 87 GLU A N 1
ATOM 718 C CA . GLU A 1 87 ? 13.832 5.081 14.786 1.00 84.06 87 GLU A CA 1
ATOM 719 C C . GLU A 1 87 ? 14.238 4.982 16.263 1.00 84.06 87 GLU A C 1
ATOM 721 O O . GLU A 1 87 ? 14.370 6.010 16.926 1.00 84.06 87 GLU A O 1
ATOM 726 N N . GLN A 1 88 ? 14.518 3.774 16.760 1.00 90.31 88 GLN A N 1
ATOM 727 C CA . GLN A 1 88 ? 15.023 3.567 18.121 1.00 90.31 88 GLN A CA 1
ATOM 728 C C . GLN A 1 88 ? 16.398 4.209 18.328 1.00 90.31 88 GLN A C 1
ATOM 730 O O . GLN A 1 88 ? 16.626 4.837 19.360 1.00 90.31 88 GLN A O 1
ATOM 735 N N . LEU A 1 89 ? 17.315 4.077 17.363 1.00 89.94 89 LEU A N 1
ATOM 736 C CA . LEU A 1 89 ? 18.627 4.730 17.433 1.00 89.94 89 LEU A CA 1
ATOM 737 C C . LEU A 1 89 ? 18.489 6.254 17.522 1.00 89.94 89 LEU A C 1
ATOM 739 O O . LEU A 1 89 ? 19.156 6.883 18.343 1.00 89.94 89 LEU A O 1
ATOM 743 N N . LYS A 1 90 ? 17.579 6.836 16.733 1.00 88.25 90 LYS A N 1
ATOM 744 C CA . LYS A 1 90 ? 17.308 8.275 16.753 1.00 88.25 90 LYS A CA 1
ATOM 745 C C . LYS A 1 90 ? 16.782 8.735 18.117 1.00 88.25 90 LYS A C 1
ATOM 747 O O . LYS A 1 90 ? 17.354 9.650 18.702 1.00 88.25 90 LYS A O 1
ATOM 752 N N . GLN A 1 91 ? 15.774 8.053 18.663 1.00 89.31 91 GLN A N 1
ATOM 753 C CA . GLN A 1 91 ? 15.201 8.380 19.977 1.00 89.31 91 GLN A CA 1
ATOM 754 C C . GLN A 1 91 ? 16.236 8.287 21.106 1.00 89.31 91 GLN A C 1
ATOM 756 O O . GLN A 1 91 ? 16.306 9.176 21.950 1.00 89.31 91 GLN A O 1
ATOM 761 N N . LYS A 1 92 ? 17.086 7.251 21.093 1.00 89.19 92 LYS A N 1
ATOM 762 C CA . LYS A 1 92 ? 18.187 7.107 22.061 1.00 89.19 92 LYS A CA 1
ATOM 763 C C . LYS A 1 92 ? 19.187 8.261 21.968 1.00 89.19 92 LYS A C 1
ATOM 765 O O . LYS A 1 92 ? 19.653 8.748 22.993 1.00 89.19 92 LYS A O 1
ATOM 770 N N . SER A 1 93 ? 19.508 8.714 20.754 1.00 83.25 93 SER A N 1
ATOM 771 C CA . SER A 1 93 ? 20.429 9.841 20.560 1.00 83.25 93 SER A CA 1
ATOM 772 C C . SER A 1 93 ? 19.859 11.171 21.068 1.00 83.25 93 SER A C 1
ATOM 774 O O . SER A 1 93 ? 20.594 11.951 21.665 1.00 83.25 93 SER A O 1
ATOM 776 N N . GLU A 1 94 ? 18.552 11.399 20.901 1.00 83.44 94 GLU A N 1
ATOM 777 C CA . GLU A 1 94 ? 17.850 12.599 21.377 1.00 83.44 94 GLU A CA 1
ATOM 778 C C . GLU A 1 94 ? 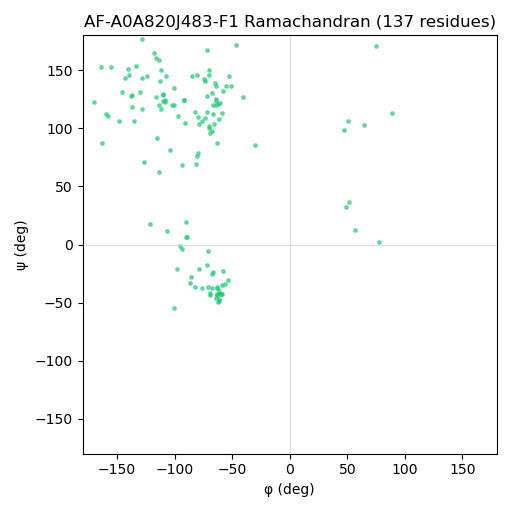17.759 12.616 22.914 1.00 83.44 94 GLU A C 1
ATOM 780 O O . GLU A 1 94 ? 18.040 13.636 23.539 1.00 83.44 94 GLU A O 1
ATOM 785 N N . GLN A 1 95 ? 17.475 11.468 23.540 1.00 78.38 95 GLN A N 1
ATOM 786 C CA . GLN A 1 95 ? 17.436 11.331 25.004 1.00 78.38 95 GLN A CA 1
ATOM 787 C C . GLN A 1 95 ? 18.798 11.580 25.669 1.00 78.38 95 GLN A C 1
ATOM 789 O O . GLN A 1 95 ? 18.860 12.200 26.730 1.00 78.38 95 GLN A O 1
ATOM 794 N N . ASN A 1 96 ? 19.892 11.144 25.034 1.00 74.94 96 ASN A N 1
ATOM 795 C CA . ASN A 1 96 ? 21.249 11.387 25.532 1.00 74.94 96 ASN A CA 1
ATOM 796 C C . ASN A 1 96 ? 21.637 12.877 25.507 1.00 74.94 96 ASN A C 1
ATOM 798 O O . ASN A 1 96 ? 22.504 13.284 26.273 1.00 74.94 96 ASN A O 1
ATOM 802 N N . GLN A 1 97 ? 21.007 13.695 24.655 1.00 63.25 97 GLN A N 1
ATOM 803 C CA . GLN A 1 97 ? 21.250 15.144 24.598 1.00 63.25 97 GLN A CA 1
ATOM 804 C C . GLN A 1 97 ? 20.402 15.926 25.612 1.00 63.25 97 GLN A C 1
ATOM 806 O O . GLN A 1 97 ? 20.827 16.978 26.082 1.00 63.25 97 GLN A O 1
ATOM 811 N N . THR A 1 98 ? 19.222 15.421 25.984 1.00 57.50 98 THR A N 1
ATOM 812 C CA . THR A 1 98 ? 18.296 16.088 26.919 1.00 57.50 98 THR A CA 1
ATOM 813 C C . THR A 1 98 ? 18.526 15.745 28.390 1.00 57.50 98 THR A C 1
ATOM 815 O O . THR A 1 98 ? 17.720 16.146 29.225 1.00 57.50 98 THR A O 1
ATOM 818 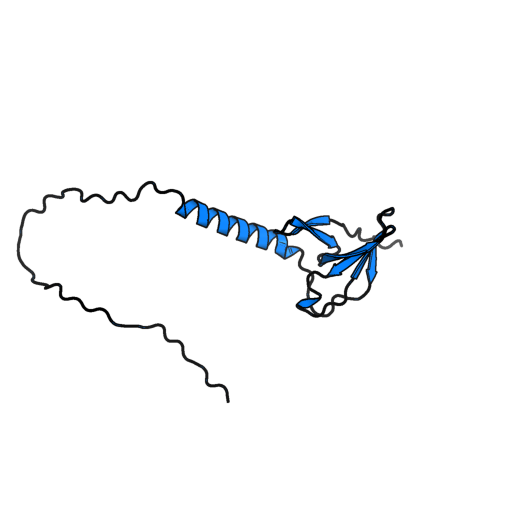N N . ASN A 1 99 ? 19.590 15.013 28.732 1.00 57.41 99 ASN A N 1
ATOM 819 C CA . ASN A 1 99 ? 19.953 14.726 30.120 1.00 57.41 99 ASN A CA 1
ATOM 820 C C . ASN A 1 99 ? 21.154 15.596 30.558 1.00 57.41 99 ASN A C 1
ATOM 822 O O . ASN A 1 99 ? 22.295 15.132 30.506 1.00 57.41 99 ASN A O 1
ATOM 826 N N . PRO A 1 100 ? 20.956 16.871 30.956 1.00 56.75 100 PRO A N 1
ATOM 827 C CA . PRO A 1 100 ? 22.035 17.730 31.429 1.00 56.75 100 PRO A CA 1
ATOM 828 C C . PRO A 1 100 ? 22.358 17.432 32.903 1.00 56.75 100 PRO A C 1
ATOM 830 O O . PRO A 1 100 ? 22.100 18.240 33.789 1.00 56.75 100 PRO A O 1
ATOM 833 N N . HIS A 1 101 ? 22.938 16.266 33.183 1.00 52.19 101 HIS A N 1
ATOM 834 C CA . HIS A 1 101 ? 23.669 16.000 34.427 1.00 52.19 101 HIS A CA 1
ATOM 835 C C . HIS A 1 101 ? 24.594 14.797 34.169 1.00 52.19 101 HIS A C 1
ATOM 837 O O . HIS A 1 101 ? 24.105 13.713 33.890 1.00 52.19 101 HIS A O 1
ATOM 843 N N . SER A 1 102 ? 25.925 14.879 34.146 1.00 48.66 102 SER A N 1
ATOM 844 C CA . SER A 1 102 ? 26.852 15.799 34.802 1.00 48.66 102 SER A CA 1
ATOM 845 C C . SER A 1 102 ? 28.194 15.830 34.046 1.00 48.66 102 SER A C 1
ATOM 847 O O . SER A 1 102 ? 28.969 14.884 34.138 1.00 48.66 102 SER A O 1
ATOM 849 N N . ASN A 1 103 ? 28.515 16.940 33.378 1.00 52.38 103 ASN A N 1
ATOM 850 C CA . ASN A 1 103 ? 29.905 17.300 33.077 1.00 52.38 103 ASN A CA 1
ATOM 851 C C . ASN A 1 103 ? 30.250 18.573 33.857 1.00 52.38 103 ASN A C 1
ATOM 853 O O . ASN A 1 103 ? 30.528 19.622 33.283 1.00 52.38 103 ASN A O 1
ATOM 857 N N . SER A 1 104 ? 30.200 18.500 35.188 1.00 46.25 104 SER A N 1
ATOM 858 C CA . SER A 1 104 ? 30.862 19.488 36.037 1.00 46.25 104 SER A CA 1
ATOM 859 C C . SER A 1 104 ? 32.348 19.138 36.108 1.00 46.25 104 SER A C 1
ATOM 861 O O . SER A 1 104 ? 32.812 18.566 37.092 1.00 46.25 104 SER A O 1
ATOM 863 N N . CYS A 1 105 ? 33.109 19.473 35.068 1.00 47.75 105 CYS A N 1
ATOM 864 C CA . CYS A 1 105 ? 34.555 19.607 35.221 1.00 47.75 105 CYS A CA 1
ATOM 865 C C . CYS A 1 105 ? 34.808 20.990 35.841 1.00 47.75 105 CYS A C 1
ATOM 867 O O . CYS A 1 105 ? 35.125 21.955 35.152 1.00 47.75 105 CYS A O 1
ATOM 869 N N . GLY A 1 106 ? 34.555 21.110 37.146 1.00 40.47 106 GLY A N 1
ATOM 870 C CA . GLY A 1 106 ? 35.061 22.235 37.927 1.00 40.47 106 GLY A CA 1
ATOM 871 C C . GLY A 1 106 ? 36.582 22.102 38.067 1.00 40.47 106 GLY A C 1
ATOM 872 O O . GLY A 1 106 ? 37.087 20.976 38.070 1.00 40.47 106 GLY A O 1
ATOM 873 N N . PRO A 1 107 ? 37.337 23.206 38.176 1.00 43.50 107 PRO A N 1
ATOM 874 C CA . PRO A 1 107 ? 38.774 23.135 38.375 1.00 43.50 107 PRO A CA 1
ATOM 875 C C . PRO A 1 107 ? 39.030 22.602 39.788 1.00 43.50 107 PRO A C 1
ATOM 877 O O . PRO A 1 107 ? 39.006 23.350 40.765 1.00 43.50 107 PRO A O 1
ATOM 880 N N . THR A 1 108 ? 39.251 21.296 39.934 1.00 45.47 108 THR A N 1
ATOM 881 C CA . THR A 1 108 ? 39.786 20.758 41.183 1.00 45.47 108 THR A CA 1
ATOM 882 C C . THR A 1 108 ? 41.230 21.207 41.294 1.00 45.47 108 THR A C 1
ATOM 884 O O . THR A 1 108 ? 42.120 20.694 40.621 1.00 45.47 108 THR A O 1
ATOM 887 N N . ASN A 1 109 ? 41.390 22.221 42.134 1.00 43.00 109 ASN A N 1
ATOM 888 C CA . ASN A 1 109 ? 42.583 22.713 42.795 1.00 43.00 109 ASN A CA 1
ATOM 889 C C . ASN A 1 109 ? 43.602 21.585 43.066 1.00 43.00 109 ASN A C 1
ATOM 891 O O . ASN A 1 109 ? 43.615 20.977 44.135 1.00 43.00 109 ASN A O 1
ATOM 895 N N . MET A 1 110 ? 44.442 21.281 42.075 1.00 33.69 110 MET A N 1
ATOM 896 C CA . MET A 1 110 ? 45.652 20.495 42.264 1.00 33.69 110 MET A CA 1
ATOM 897 C C . MET A 1 110 ? 46.808 21.471 42.407 1.00 33.69 110 MET A C 1
ATOM 899 O O . MET A 1 110 ? 47.186 22.194 41.488 1.00 33.69 110 MET A O 1
ATOM 903 N N . ARG A 1 111 ? 47.320 21.495 43.630 1.00 41.00 111 ARG A N 1
ATOM 904 C CA . ARG A 1 111 ? 48.488 22.224 44.097 1.00 41.00 111 ARG A CA 1
ATOM 905 C C . ARG A 1 111 ? 49.727 21.700 43.363 1.00 41.00 111 ARG A C 1
ATOM 907 O O . ARG A 1 111 ? 50.390 20.789 43.843 1.00 41.00 111 ARG A O 1
ATOM 914 N N . TRP A 1 112 ? 50.025 22.263 42.195 1.00 32.16 112 TRP A N 1
ATOM 915 C CA .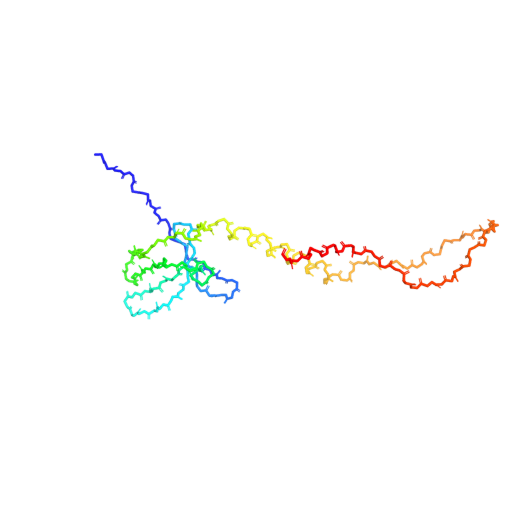 TRP A 1 112 ? 51.292 22.039 41.50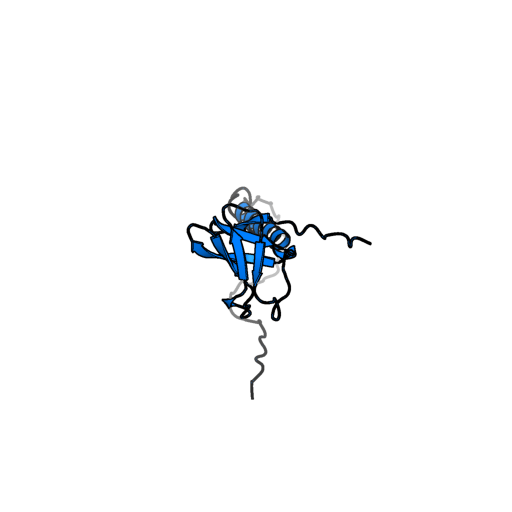3 1.00 32.16 112 TRP A CA 1
ATOM 916 C C . TRP A 1 112 ? 52.365 22.908 42.154 1.00 32.16 112 TRP A C 1
ATOM 918 O O . TRP A 1 112 ? 52.407 24.125 41.982 1.00 32.16 112 TRP A O 1
ATOM 928 N N . THR A 1 113 ? 53.224 22.281 42.951 1.00 38.41 113 THR A N 1
ATOM 929 C CA . THR A 1 113 ? 54.493 22.876 43.360 1.00 38.41 113 THR A CA 1
ATOM 930 C C . THR A 1 113 ? 55.371 23.076 42.125 1.00 38.41 113 THR A C 1
ATOM 932 O O . THR A 1 113 ? 55.639 22.133 41.384 1.00 38.41 113 THR A O 1
ATOM 935 N N . PHE A 1 114 ? 55.789 24.325 41.924 1.00 33.59 114 PHE A N 1
ATOM 936 C CA . PHE A 1 114 ? 56.797 24.791 40.974 1.00 33.59 114 PHE A CA 1
ATOM 937 C C . PHE A 1 114 ? 58.015 23.867 40.883 1.00 33.59 114 PHE A C 1
ATOM 939 O O . PHE A 1 114 ? 58.670 23.720 41.906 1.00 33.59 114 PHE A O 1
ATOM 946 N N . ILE A 1 115 ? 58.388 23.417 39.671 1.00 38.50 115 ILE A N 1
ATOM 947 C CA . ILE A 1 115 ? 59.782 23.382 39.174 1.00 38.50 115 ILE A CA 1
ATOM 948 C C . ILE A 1 115 ? 59.789 23.600 37.636 1.00 38.50 115 ILE A C 1
ATOM 950 O O . ILE A 1 115 ? 59.428 22.722 36.865 1.00 38.50 115 ILE A O 1
ATOM 954 N N . VAL A 1 116 ? 60.216 24.809 37.243 1.00 35.09 116 VAL A N 1
ATOM 955 C CA . VAL A 1 116 ? 61.095 25.172 36.105 1.00 35.09 116 VAL A CA 1
ATOM 956 C C . VAL A 1 116 ? 60.644 24.920 34.644 1.00 35.09 116 VAL A C 1
ATOM 958 O O . VAL A 1 116 ? 60.805 23.854 34.068 1.00 35.09 116 VAL A O 1
ATOM 961 N N . SER A 1 117 ? 60.224 26.032 34.025 1.00 45.03 117 SER A N 1
ATOM 962 C CA . SER A 1 117 ? 60.629 26.568 32.709 1.00 45.03 117 SER A CA 1
ATOM 963 C C . SER A 1 117 ? 60.703 25.658 31.476 1.00 45.03 117 SER A C 1
ATOM 965 O O . SER A 1 117 ? 61.778 25.172 31.144 1.00 45.03 117 SER A O 1
ATOM 967 N N . ILE A 1 118 ? 59.651 25.684 30.646 1.00 40.62 118 ILE A N 1
ATOM 968 C CA . ILE A 1 118 ? 59.791 25.782 29.180 1.00 40.62 118 ILE A CA 1
ATOM 969 C C . ILE A 1 118 ? 58.747 26.784 28.671 1.00 40.62 118 ILE A C 1
ATOM 971 O O . ILE A 1 118 ? 57.544 26.609 28.849 1.00 40.62 118 ILE A O 1
ATOM 975 N N . LYS A 1 119 ? 59.221 27.878 28.067 1.00 43.03 119 LYS A N 1
ATOM 976 C CA . LYS A 1 119 ? 58.391 28.874 27.382 1.00 43.03 119 LYS A CA 1
ATOM 977 C C . LYS A 1 119 ? 57.680 28.201 26.206 1.00 43.03 119 LYS A C 1
ATOM 979 O O . LYS A 1 119 ? 58.358 27.769 25.283 1.00 43.03 119 LYS A O 1
ATOM 984 N N . PHE A 1 120 ? 56.352 28.220 26.176 1.00 33.78 120 PHE A N 1
ATOM 985 C CA . PHE A 1 120 ? 55.628 28.249 24.907 1.00 33.78 120 PHE A CA 1
ATOM 986 C C . PHE A 1 120 ? 54.510 29.283 25.004 1.00 33.78 120 PHE A C 1
ATOM 988 O O . PHE A 1 120 ? 53.531 29.134 25.731 1.00 33.78 120 PHE A O 1
ATOM 995 N N . VAL A 1 121 ? 54.752 30.395 24.319 1.00 41.59 121 VAL A N 1
ATOM 996 C CA . VAL A 1 121 ? 53.834 31.513 24.140 1.00 41.59 121 VAL A CA 1
ATOM 997 C C . VAL A 1 121 ? 52.634 31.005 23.346 1.00 41.59 121 VAL A C 1
ATOM 999 O O . VAL A 1 121 ? 52.784 30.548 22.216 1.00 41.59 121 VAL A O 1
ATOM 1002 N N . PHE A 1 122 ? 51.444 31.101 23.937 1.00 35.81 122 PHE A N 1
ATOM 1003 C CA . PHE A 1 122 ? 50.196 31.050 23.189 1.00 35.81 122 PHE A CA 1
ATOM 1004 C C . PHE A 1 122 ? 50.117 32.298 22.307 1.00 35.81 122 PHE A C 1
ATOM 1006 O O . PHE A 1 122 ? 49.972 33.412 22.805 1.00 35.81 122 PHE A O 1
ATOM 1013 N N . SER A 1 123 ? 50.192 32.097 20.996 1.00 33.78 123 SER A N 1
ATOM 1014 C CA . SER A 1 123 ? 49.682 33.038 20.006 1.00 33.78 123 SER A CA 1
ATOM 1015 C C . SER A 1 123 ? 48.786 32.240 19.068 1.00 33.78 123 SER A C 1
ATOM 1017 O O . SER A 1 123 ? 49.243 31.296 18.425 1.00 33.78 123 SER A O 1
ATOM 1019 N N . PHE A 1 124 ? 47.496 32.574 19.055 1.00 41.97 124 PHE A N 1
ATOM 1020 C CA . PHE A 1 124 ? 46.540 32.065 18.074 1.00 41.97 124 PHE A CA 1
ATOM 1021 C C . PHE A 1 124 ? 47.070 32.318 16.653 1.00 41.97 124 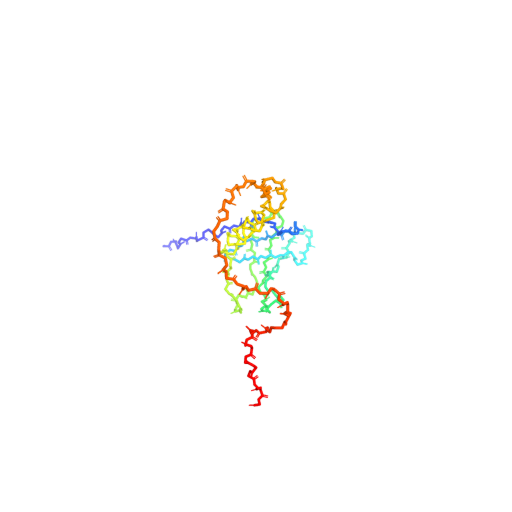PHE A C 1
ATOM 1023 O O . PHE A 1 124 ? 47.660 33.370 16.391 1.00 41.97 124 PHE A O 1
ATOM 1030 N N . PRO A 1 125 ? 46.805 31.394 15.720 1.00 41.44 125 PRO A N 1
ATOM 1031 C CA . PRO A 1 125 ? 45.775 31.751 14.751 1.00 41.44 125 PRO A CA 1
ATOM 1032 C C . PRO A 1 125 ? 44.835 30.591 14.382 1.00 41.44 125 PRO A C 1
ATOM 1034 O O . PRO A 1 125 ? 45.196 29.417 14.374 1.00 41.44 125 PRO A O 1
ATOM 1037 N N . CYS A 1 126 ? 43.604 30.976 14.030 1.00 44.81 126 CYS A N 1
ATOM 1038 C CA . CYS A 1 126 ? 42.741 30.261 13.090 1.00 44.81 126 CYS A CA 1
ATOM 1039 C C . CYS A 1 126 ? 43.505 29.852 11.810 1.00 44.81 126 CYS A C 1
ATOM 1041 O O . CYS A 1 126 ? 44.560 30.410 11.520 1.00 44.81 126 CYS A O 1
ATOM 1043 N N . ILE A 1 127 ? 42.844 29.040 10.963 1.00 42.66 127 ILE A N 1
ATOM 1044 C CA . ILE A 1 127 ? 43.248 28.591 9.605 1.00 42.66 127 ILE A CA 1
ATOM 1045 C C . ILE A 1 127 ? 44.095 27.294 9.723 1.00 42.66 127 ILE A C 1
ATOM 1047 O O . ILE A 1 127 ? 45.126 27.295 10.373 1.00 42.66 127 ILE A O 1
ATOM 1051 N N . ILE A 1 128 ? 43.693 26.095 9.270 1.00 42.84 128 ILE A N 1
ATOM 1052 C CA . ILE A 1 128 ? 43.444 25.578 7.903 1.00 42.84 128 ILE A CA 1
ATOM 1053 C C . ILE A 1 128 ? 42.756 24.191 8.084 1.00 42.84 128 ILE A C 1
ATOM 1055 O O . ILE A 1 128 ? 43.203 23.393 8.899 1.00 42.84 128 ILE A O 1
ATOM 1059 N N . ARG A 1 129 ? 41.551 23.927 7.551 1.00 42.56 129 ARG A N 1
ATOM 1060 C CA . ARG A 1 129 ? 41.267 23.324 6.223 1.00 42.56 129 ARG A CA 1
ATOM 1061 C C . ARG A 1 129 ? 42.038 22.018 5.940 1.00 42.56 129 ARG A C 1
ATOM 1063 O O . ARG A 1 129 ? 43.190 22.072 5.566 1.00 42.56 129 ARG A O 1
ATOM 1070 N N . ASN A 1 130 ? 41.374 20.862 5.977 1.00 38.03 130 ASN A N 1
ATOM 1071 C CA . ASN A 1 130 ? 41.637 19.792 5.002 1.00 38.03 130 ASN A CA 1
ATOM 1072 C C . ASN A 1 130 ? 40.483 18.787 4.994 1.00 38.03 130 ASN A C 1
ATOM 1074 O O . ASN A 1 130 ? 40.459 17.801 5.720 1.00 38.03 130 ASN A O 1
ATOM 1078 N N . CYS A 1 131 ? 39.490 19.100 4.167 1.00 35.25 131 CYS A N 1
ATOM 1079 C CA . CYS A 1 131 ? 38.525 18.146 3.650 1.00 35.25 131 CYS A CA 1
ATOM 1080 C C . CYS A 1 131 ? 38.797 18.123 2.141 1.00 35.25 131 CYS A C 1
ATOM 1082 O O . CYS A 1 131 ? 38.337 19.005 1.416 1.00 35.25 131 CYS A O 1
ATOM 1084 N N . GLU A 1 132 ? 39.671 17.215 1.702 1.00 39.31 132 GLU A N 1
ATOM 1085 C CA . GLU A 1 132 ? 39.918 16.958 0.283 1.00 39.31 132 GLU A CA 1
ATOM 1086 C C . GLU A 1 132 ? 38.657 16.335 -0.321 1.00 39.31 132 GLU A C 1
ATOM 1088 O O . GLU A 1 132 ? 38.394 15.142 -0.197 1.00 39.31 132 GLU A O 1
ATOM 1093 N N . TYR A 1 133 ? 37.854 17.181 -0.960 1.00 41.09 133 TYR A N 1
ATOM 1094 C CA . TYR A 1 133 ? 36.954 16.777 -2.027 1.00 41.09 133 TYR A CA 1
ATOM 1095 C C . TYR A 1 133 ? 37.724 16.929 -3.340 1.00 41.09 133 TYR A C 1
ATOM 1097 O O . TYR A 1 133 ? 37.915 18.046 -3.820 1.00 41.09 133 TYR A O 1
ATOM 1105 N N . LEU A 1 134 ? 38.160 15.811 -3.920 1.00 44.41 134 LEU A N 1
ATOM 1106 C CA . LEU A 1 134 ? 38.483 15.761 -5.342 1.00 44.41 134 LEU A CA 1
ATOM 1107 C C . LEU A 1 134 ? 37.159 15.713 -6.111 1.00 44.41 134 LEU A C 1
ATOM 1109 O O . LEU A 1 134 ? 36.436 14.716 -6.091 1.00 44.41 134 LEU A O 1
ATOM 1113 N N . LEU A 1 135 ? 36.833 16.844 -6.733 1.00 43.94 135 LEU A N 1
ATOM 1114 C CA . LEU A 1 135 ? 35.841 16.957 -7.792 1.00 43.94 135 LEU A CA 1
ATOM 1115 C C . LEU A 1 135 ? 36.362 16.198 -9.017 1.00 43.94 135 LEU A C 1
ATOM 1117 O O . LEU A 1 135 ? 37.421 16.515 -9.547 1.00 43.94 135 LEU A O 1
ATOM 1121 N N . LEU A 1 136 ? 35.603 15.189 -9.440 1.00 45.38 136 LEU A N 1
ATOM 1122 C CA . LEU A 1 136 ? 35.645 14.665 -10.797 1.00 45.38 136 LEU A CA 1
ATOM 1123 C C . LEU A 1 136 ? 34.985 15.700 -11.709 1.00 45.38 136 LEU A C 1
ATOM 1125 O O . LEU A 1 136 ? 33.781 15.948 -11.596 1.00 45.38 136 LEU A O 1
ATOM 1129 N N . ASP A 1 137 ? 35.787 16.286 -12.591 1.00 49.81 137 ASP A N 1
ATOM 1130 C CA . ASP A 1 137 ? 35.314 16.984 -13.776 1.00 49.81 137 ASP A CA 1
ATOM 1131 C C . ASP A 1 137 ? 34.542 15.997 -14.663 1.00 49.81 137 ASP A C 1
ATOM 1133 O O . ASP A 1 137 ? 35.051 14.952 -15.072 1.00 49.81 137 ASP A O 1
ATOM 1137 N N . TYR A 1 138 ? 33.280 16.332 -14.919 1.00 40.66 138 TYR A N 1
ATOM 1138 C CA . TYR A 1 138 ? 32.467 15.750 -15.978 1.00 40.66 138 TYR A CA 1
ATOM 1139 C C . TYR A 1 138 ? 32.811 16.460 -17.294 1.00 40.66 138 TYR A C 1
ATOM 1141 O O . TYR A 1 138 ? 32.485 17.637 -17.449 1.00 40.66 138 TYR A O 1
ATOM 1149 N N . CYS A 1 139 ? 33.406 15.721 -18.228 1.00 39.72 139 CYS A N 1
ATOM 1150 C CA . CYS A 1 139 ? 33.251 15.859 -19.678 1.00 39.72 139 CYS A CA 1
ATOM 1151 C C . CYS A 1 139 ? 33.322 14.455 -20.283 1.00 39.72 139 CYS A C 1
ATOM 1153 O O . CYS A 1 139 ? 34.264 13.715 -19.918 1.00 39.72 139 CYS A O 1
#

Mean predicted aligned error: 17.6 Å

Radius of gyration: 29.55 Å; Cα contacts (8 Å, |Δi|>4): 144; chains: 1; bounding box: 80×67×64 Å

Foldseek 3Di:
DDDPPPPWDWDWDADPVRFIWIATPLFIWGFDDDDPFWTKTDTPCCPVQVAPWIWIATPVDNDIDIDHDDPRDDRHPPVVVVVVVVVVVVVVVVVVVPDCDDPPPDPDDDDDDDDDDDDDDDDDDDDDDDDDDDDDDDD

pLDDT: mean 70.37, std 21.29, range [32.16, 94.69]